Protein AF-A0AAV4C7X4-F1 (afdb_monomer_lite)

InterPro domains:
  IPR011074 CRAL/TRIO, N-terminal domain [PF03765] (3-42)
  IPR011074 CRAL/TRIO, N-terminal domain [SM01100] (18-43)
  IPR036273 CRAL/TRIO, N-terminal domain superfamily [SSF46938] (4-58)
  IPR036865 CRAL-TRIO lipid binding domain superfamily [G3DSA:3.40.525.10] (3-95)

Sequence (147 aa):
MCSQFKEKVKDISKPEHDDYFFLRWLRARNFDIKKSEAMLRNHMQWRAKNKVDTILQDYKPPEVIAKYYTGGLFGQDKEGALVWIEPAGFIDLRECKDKAPGPEADPVLSSLVSNKPGCHLSRSTPAAPPGIASPSKLAPYQSNECV

Secondary structure (DSSP, 8-state):
-HHHHHHHTGGG--TT--HHHHHHHHHHTTT-HHHHHHHHHHHHHHHHHTTTTTHHHH----HHHHHH---EEEEE-TTS-EEEE--GGG--HHHHHHHS--TTT-HHHHHHHHT-SS------PPPPPS----STT----------

Foldseek 3Di:
DLVVLCVVCVVVDDPPCDSVNLVVLCVVVVNPSVNSNVVVVVVSVVCVVQVVVCCVPPDDAPPLCVVQFPWDWDAADPVRHTDTDGPPVRRPVVSSVVPPDPCVNPVPVVVVVVPDDPPPPDDDDDDDDPDDDDDPPDDPDDPDDDD

pLDDT: mean 72.15, std 24.2, range [26.86, 96.44]

Structure (mmCIF, N/CA/C/O backbone):
data_AF-A0AAV4C7X4-F1
#
_entry.id   AF-A0AAV4C7X4-F1
#
loop_
_atom_site.group_PDB
_atom_site.id
_atom_site.type_symbol
_atom_site.label_atom_id
_atom_site.label_alt_id
_atom_site.label_comp_id
_atom_site.label_asym_id
_atom_site.label_entity_id
_atom_site.label_seq_id
_atom_site.pdbx_PDB_ins_code
_atom_site.Cartn_x
_atom_site.Cartn_y
_atom_site.Cartn_z
_atom_site.occupancy
_atom_site.B_iso_or_equiv
_atom_site.auth_seq_id
_atom_site.auth_comp_id
_atom_site.auth_asym_id
_atom_site.auth_atom_id
_atom_site.pdbx_PDB_model_num
ATOM 1 N N . MET A 1 1 ? -11.996 -1.901 19.409 1.00 62.09 1 MET A N 1
ATOM 2 C CA . MET A 1 1 ? -11.282 -0.933 18.540 1.00 62.09 1 MET A CA 1
ATOM 3 C C . MET A 1 1 ? -11.296 -1.336 17.067 1.00 62.09 1 MET A C 1
ATOM 5 O O . MET A 1 1 ? -11.751 -0.522 16.277 1.00 62.09 1 MET A O 1
ATOM 9 N N . CYS A 1 2 ? -10.902 -2.560 16.675 1.00 73.31 2 CYS A N 1
ATOM 10 C CA . CYS A 1 2 ? -10.970 -2.976 15.257 1.00 73.31 2 CYS A CA 1
ATOM 11 C C . CYS A 1 2 ? -12.366 -2.835 14.630 1.00 73.31 2 CYS A C 1
ATOM 13 O O . CYS A 1 2 ? -12.466 -2.342 13.514 1.00 73.31 2 CYS A O 1
ATOM 15 N N . SER A 1 3 ? -13.441 -3.178 15.346 1.00 83.94 3 SER A N 1
ATOM 16 C CA . SER A 1 3 ? -14.809 -3.045 14.818 1.00 83.94 3 SER A CA 1
ATOM 17 C C . SER A 1 3 ? -15.188 -1.594 14.501 1.00 83.94 3 SER A C 1
ATOM 19 O O . SER A 1 3 ? -15.827 -1.335 13.491 1.00 83.94 3 SER A O 1
ATOM 21 N N . GLN A 1 4 ? -14.739 -0.634 15.319 1.00 89.12 4 GLN A N 1
ATOM 22 C CA . GLN A 1 4 ? -14.989 0.795 15.082 1.00 89.12 4 GLN A CA 1
ATOM 23 C C . GLN A 1 4 ? -14.229 1.297 13.853 1.00 89.12 4 GLN A C 1
ATOM 25 O O . GLN A 1 4 ? -14.766 2.073 13.069 1.00 89.12 4 GLN A O 1
ATOM 30 N N . PHE A 1 5 ? -12.983 0.847 13.677 1.00 92.81 5 PHE A N 1
ATOM 31 C CA . PHE A 1 5 ? -12.183 1.209 12.513 1.00 92.81 5 PHE A CA 1
ATOM 32 C C . PHE A 1 5 ? -12.769 0.619 11.227 1.00 92.81 5 PHE A C 1
ATOM 34 O O . PHE A 1 5 ? -12.955 1.358 10.268 1.00 92.81 5 PHE A O 1
ATOM 41 N N . LYS A 1 6 ? -13.141 -0.668 11.237 1.00 92.12 6 LYS A N 1
ATOM 42 C CA . LYS A 1 6 ? -13.804 -1.343 10.110 1.00 92.12 6 LYS A CA 1
ATOM 43 C C . LYS A 1 6 ? -15.087 -0.633 9.683 1.00 92.12 6 LYS A C 1
ATOM 45 O O . LYS A 1 6 ? -15.292 -0.444 8.492 1.00 92.12 6 LYS A O 1
ATOM 50 N N . GLU A 1 7 ? -15.902 -0.180 10.635 1.00 93.31 7 GLU A N 1
ATOM 51 C CA . GLU A 1 7 ? -17.126 0.562 10.317 1.00 93.31 7 GLU A CA 1
ATOM 52 C C . GLU A 1 7 ? -16.827 1.915 9.651 1.00 93.31 7 GLU A C 1
ATOM 54 O O . GLU A 1 7 ? -17.507 2.308 8.708 1.00 93.31 7 GLU A O 1
ATOM 59 N N . LYS A 1 8 ? -15.765 2.610 10.083 1.00 93.31 8 LYS A N 1
ATOM 60 C CA . LYS A 1 8 ? -15.344 3.901 9.507 1.00 93.31 8 LYS A CA 1
ATOM 61 C C . LYS A 1 8 ? -14.810 3.806 8.079 1.00 93.31 8 LYS A C 1
ATOM 63 O O . LYS A 1 8 ? -14.898 4.785 7.346 1.00 93.31 8 LYS A O 1
ATOM 68 N N . VAL A 1 9 ? -14.238 2.663 7.706 1.00 94.62 9 VAL A N 1
ATOM 69 C CA . VAL A 1 9 ? -13.604 2.443 6.392 1.00 94.62 9 VAL A CA 1
ATOM 70 C C . VAL A 1 9 ? -14.351 1.415 5.547 1.00 94.62 9 VAL A C 1
ATOM 72 O O . VAL A 1 9 ? -13.809 0.885 4.578 1.00 94.62 9 VAL A O 1
ATOM 75 N N . LYS A 1 10 ? -15.601 1.121 5.912 1.00 93.75 10 LYS A N 1
ATOM 76 C CA . LYS A 1 10 ? -16.448 0.129 5.247 1.00 93.75 10 LYS A CA 1
ATOM 77 C C . LYS A 1 10 ? -16.651 0.439 3.765 1.00 93.75 10 LYS A C 1
ATOM 79 O O . LYS A 1 10 ? -16.725 -0.482 2.963 1.00 93.75 10 LYS A O 1
ATOM 84 N N . ASP A 1 11 ? -16.683 1.720 3.410 1.00 95.00 11 ASP A N 1
ATOM 85 C CA . ASP A 1 11 ? -16.832 2.217 2.040 1.00 95.00 11 ASP A CA 1
ATOM 86 C C . ASP A 1 11 ? -15.651 1.860 1.122 1.00 95.00 11 ASP A C 1
ATOM 88 O O . ASP A 1 11 ? -15.839 1.674 -0.075 1.00 95.00 11 ASP A O 1
ATOM 92 N N . ILE A 1 12 ? -14.442 1.732 1.678 1.00 92.94 12 ILE A N 1
ATOM 93 C CA . ILE A 1 12 ? -13.217 1.382 0.936 1.00 92.94 12 ILE A CA 1
ATOM 94 C C . ILE A 1 12 ? -12.734 -0.047 1.219 1.00 92.94 12 ILE A C 1
ATOM 96 O O . ILE A 1 12 ? -11.675 -0.458 0.739 1.00 92.94 12 ILE A O 1
ATOM 100 N N . SER A 1 13 ? -13.472 -0.803 2.031 1.00 91.44 13 SER A N 1
ATOM 101 C CA . SER A 1 13 ? -13.123 -2.173 2.384 1.00 91.44 13 SER A CA 1
ATOM 102 C C . SER A 1 13 ? -13.435 -3.118 1.228 1.00 91.44 13 SER A C 1
ATOM 104 O O . SER A 1 13 ? -14.552 -3.123 0.717 1.00 91.44 13 SER A O 1
ATOM 106 N N . LYS A 1 14 ? -12.470 -3.962 0.856 1.00 90.31 14 LYS A N 1
ATOM 107 C CA . LYS A 1 14 ? -12.668 -5.042 -0.114 1.00 90.31 14 LYS A CA 1
ATOM 108 C C . LYS A 1 14 ? -12.808 -6.397 0.603 1.00 90.31 14 LYS A C 1
ATOM 110 O O . LYS A 1 14 ? -12.360 -6.498 1.748 1.00 90.31 14 LYS A O 1
ATOM 115 N N . PRO A 1 15 ? -13.407 -7.427 -0.024 1.00 89.81 15 PRO A N 1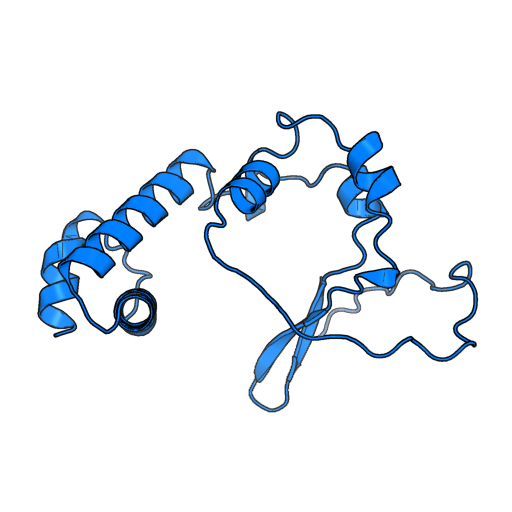
ATOM 116 C CA . PRO A 1 15 ? -13.567 -8.751 0.586 1.00 89.81 15 PRO A CA 1
ATOM 117 C C . PRO A 1 15 ? -12.247 -9.424 0.979 1.00 89.81 15 PRO A C 1
ATOM 119 O O . PRO A 1 15 ? -12.221 -10.218 1.913 1.00 89.81 15 PRO A O 1
ATOM 122 N N . GLU A 1 16 ? -11.147 -9.090 0.301 1.00 91.38 16 GLU A N 1
ATOM 123 C CA . GLU A 1 16 ? -9.818 -9.646 0.574 1.00 91.38 16 GLU A CA 1
ATOM 124 C C . GLU A 1 16 ? -9.143 -8.999 1.796 1.00 91.38 16 GLU A C 1
ATOM 126 O O . GLU A 1 16 ? -8.100 -9.467 2.251 1.00 91.38 16 GLU A O 1
ATOM 131 N N . HIS A 1 17 ? -9.696 -7.901 2.325 1.00 92.06 17 HIS A N 1
ATOM 132 C CA . HIS A 1 17 ? -9.144 -7.216 3.490 1.00 92.06 17 HIS A CA 1
ATOM 133 C C . HIS A 1 17 ? -9.544 -7.937 4.781 1.00 92.06 17 HIS A C 1
ATOM 135 O O . HIS A 1 17 ? -10.642 -7.757 5.310 1.00 92.06 17 HIS A O 1
ATOM 141 N N . ASP A 1 18 ? -8.615 -8.723 5.313 1.00 91.69 18 ASP A N 1
ATOM 142 C CA . ASP A 1 18 ? -8.756 -9.421 6.585 1.00 91.69 18 ASP A CA 1
ATOM 143 C C . ASP A 1 18 ? -8.431 -8.529 7.805 1.00 91.69 18 ASP A C 1
ATOM 145 O O . ASP A 1 18 ? -8.080 -7.349 7.711 1.00 91.69 18 ASP A O 1
ATOM 149 N N . ASP A 1 19 ? -8.552 -9.089 9.009 1.00 92.25 19 ASP A N 1
ATOM 150 C CA . ASP A 1 19 ? -8.247 -8.375 10.253 1.00 92.25 19 ASP A CA 1
ATOM 151 C C . ASP A 1 19 ? -6.778 -7.939 10.326 1.00 92.25 19 ASP A C 1
ATOM 153 O O . ASP A 1 19 ? -6.481 -6.854 10.839 1.00 92.25 19 ASP A O 1
ATOM 157 N N . TYR A 1 20 ? -5.862 -8.740 9.774 1.00 91.88 20 TYR A N 1
ATOM 158 C CA . TYR A 1 20 ? -4.438 -8.419 9.717 1.00 91.88 20 TYR A CA 1
ATOM 159 C C . TYR A 1 20 ? -4.167 -7.186 8.852 1.00 91.88 20 TYR A C 1
ATOM 161 O O . TYR A 1 20 ? -3.347 -6.341 9.235 1.00 91.88 20 TYR A O 1
ATOM 169 N N . PHE A 1 21 ? -4.889 -7.027 7.740 1.00 93.31 21 PHE A N 1
ATOM 170 C CA . PHE A 1 21 ? -4.832 -5.840 6.899 1.00 93.31 21 PHE A CA 1
ATOM 171 C C . PHE A 1 21 ? -5.156 -4.578 7.704 1.00 93.31 21 PHE A C 1
ATOM 173 O O . PHE A 1 21 ? -4.353 -3.643 7.733 1.00 93.31 21 PHE A O 1
ATOM 180 N N . PHE A 1 22 ? -6.282 -4.551 8.422 1.00 93.81 22 PHE A N 1
ATOM 181 C CA . PHE A 1 22 ? -6.678 -3.382 9.217 1.00 93.81 22 PHE A CA 1
ATOM 182 C C . PHE A 1 22 ? -5.736 -3.116 10.395 1.00 93.81 22 PHE A C 1
ATOM 184 O O . PHE A 1 22 ? -5.398 -1.962 10.680 1.00 93.81 22 PHE A O 1
ATOM 191 N N . LEU A 1 23 ? -5.265 -4.176 11.058 1.00 94.56 23 LEU A N 1
ATOM 192 C CA . LEU A 1 23 ? -4.325 -4.070 12.171 1.00 94.56 23 LEU A CA 1
ATOM 193 C C . LEU A 1 23 ? -2.990 -3.447 11.757 1.00 94.56 23 LEU A C 1
ATOM 195 O O . LEU A 1 23 ? -2.385 -2.750 12.569 1.00 94.56 23 LEU A O 1
ATOM 199 N N . ARG A 1 24 ? -2.537 -3.636 10.511 1.00 94.94 24 ARG A N 1
ATOM 200 C CA . ARG A 1 24 ? -1.308 -3.009 9.998 1.00 94.94 24 ARG A CA 1
ATOM 201 C C . ARG A 1 24 ? -1.374 -1.480 10.072 1.00 94.94 24 ARG A C 1
ATOM 203 O O . ARG A 1 24 ? -0.434 -0.850 10.555 1.00 94.94 24 ARG A O 1
ATOM 210 N N . TRP A 1 25 ? -2.493 -0.894 9.649 1.00 95.69 25 TRP A N 1
ATOM 211 C CA . TRP A 1 25 ? -2.706 0.559 9.655 1.00 95.69 25 TRP A CA 1
ATOM 212 C C . TRP A 1 25 ? -2.839 1.108 11.073 1.00 95.69 25 TRP A C 1
ATOM 214 O O . TRP A 1 25 ? -2.206 2.108 11.409 1.00 95.69 25 TRP A O 1
ATOM 224 N N . LEU A 1 26 ? -3.594 0.403 11.921 1.00 94.88 26 LEU A N 1
ATOM 225 C CA . LEU A 1 26 ? -3.760 0.764 13.327 1.00 94.88 26 LEU A CA 1
ATOM 226 C C . LEU A 1 26 ? -2.422 0.733 14.073 1.00 94.88 26 LEU A C 1
ATOM 228 O O . LEU A 1 26 ? -2.071 1.705 14.738 1.00 94.88 26 LEU A O 1
ATOM 232 N N . ARG A 1 27 ? -1.626 -0.333 13.918 1.00 95.44 27 ARG A N 1
ATOM 233 C CA . ARG A 1 27 ? -0.296 -0.439 14.543 1.00 95.44 27 ARG A CA 1
ATOM 234 C C . ARG A 1 27 ? 0.640 0.679 14.082 1.00 95.44 27 ARG A C 1
ATOM 236 O O . ARG A 1 27 ? 1.321 1.270 14.912 1.00 95.44 27 ARG A O 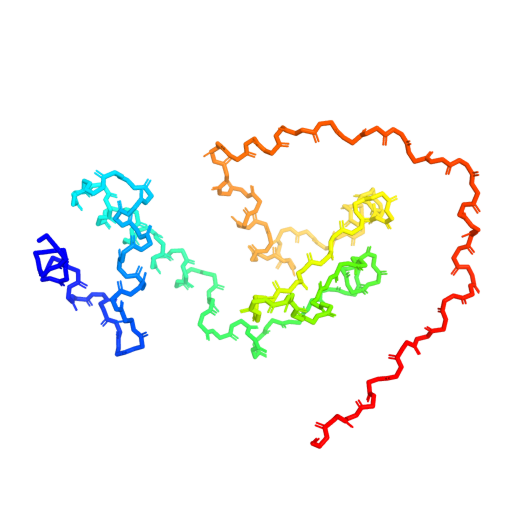1
ATOM 243 N N . ALA A 1 28 ? 0.620 1.038 12.797 1.00 95.19 28 ALA A N 1
ATOM 244 C CA . ALA A 1 28 ? 1.458 2.108 12.248 1.00 95.19 28 ALA A CA 1
ATOM 245 C C . ALA A 1 28 ? 1.144 3.510 12.811 1.00 95.19 28 ALA A C 1
ATOM 247 O O . ALA A 1 28 ? 1.936 4.441 12.629 1.00 95.19 28 ALA A O 1
ATOM 248 N N . ARG A 1 29 ? -0.013 3.695 13.457 1.00 96.06 29 ARG A N 1
ATOM 249 C CA . ARG A 1 29 ? -0.455 4.970 14.041 1.00 96.06 29 ARG A CA 1
ATOM 250 C C . ARG A 1 29 ? -0.834 4.838 15.515 1.00 96.06 29 ARG A C 1
ATOM 252 O O . ARG A 1 29 ? -1.648 5.618 15.999 1.00 96.06 29 ARG A O 1
ATOM 259 N N . ASN A 1 30 ? -0.237 3.879 16.231 1.00 94.56 30 ASN A N 1
ATOM 260 C CA . ASN A 1 30 ? -0.463 3.653 17.665 1.00 94.56 30 ASN A CA 1
ATOM 261 C C . ASN A 1 30 ? -1.956 3.540 18.029 1.00 94.56 30 ASN A C 1
ATOM 263 O O . ASN A 1 30 ? -2.398 4.062 19.047 1.00 94.56 30 ASN A O 1
ATOM 267 N N . PHE A 1 31 ? -2.733 2.878 17.170 1.00 93.19 31 PHE A N 1
ATOM 268 C CA . PHE A 1 31 ? -4.178 2.671 17.294 1.00 93.19 31 PHE A CA 1
ATOM 269 C C . PHE A 1 31 ? -5.033 3.957 17.285 1.00 93.19 31 PHE A C 1
ATOM 271 O O . PHE A 1 31 ? -6.211 3.917 17.637 1.00 93.19 31 PHE A O 1
ATOM 278 N N . ASP A 1 32 ? -4.495 5.086 16.808 1.00 95.50 32 ASP A N 1
ATOM 279 C CA . ASP A 1 32 ? -5.271 6.301 16.531 1.00 95.50 32 ASP A CA 1
ATOM 280 C C . ASP A 1 32 ? -6.160 6.087 15.295 1.00 95.50 32 ASP A C 1
ATOM 282 O O . ASP A 1 32 ? -5.676 6.021 14.160 1.00 95.50 32 ASP A O 1
ATOM 286 N N . ILE A 1 33 ? -7.474 5.979 15.512 1.00 94.69 33 ILE A N 1
ATOM 287 C CA . ILE A 1 33 ? -8.462 5.687 14.461 1.00 94.69 33 ILE A CA 1
ATOM 288 C C . ILE A 1 33 ? -8.449 6.758 13.363 1.00 94.69 33 ILE A C 1
ATOM 290 O O . ILE A 1 33 ? -8.438 6.410 12.184 1.00 94.69 33 ILE A O 1
ATOM 294 N N . LYS A 1 34 ? -8.404 8.048 13.723 1.00 95.19 34 LYS A N 1
ATOM 295 C CA . LYS A 1 34 ? -8.488 9.148 12.748 1.00 95.19 34 LYS A CA 1
ATOM 296 C C . LYS A 1 34 ? -7.253 9.177 11.851 1.00 95.19 34 LYS A C 1
ATOM 298 O O . LYS A 1 34 ? -7.369 9.302 10.633 1.00 95.19 34 LYS A O 1
ATOM 303 N N . LYS A 1 35 ? -6.061 9.026 12.439 1.00 95.69 35 LYS A N 1
ATOM 304 C CA . LYS A 1 35 ? -4.804 8.992 11.670 1.00 95.69 35 LYS A CA 1
ATOM 305 C C . LYS A 1 35 ? -4.681 7.731 10.822 1.00 95.69 35 LYS A C 1
ATOM 307 O O . LYS A 1 35 ? -4.167 7.803 9.706 1.00 95.69 35 LYS A O 1
ATOM 312 N N . SER A 1 36 ? -5.144 6.593 11.337 1.00 95.69 36 SER A N 1
ATOM 313 C CA . SER A 1 36 ? -5.151 5.322 10.601 1.00 95.69 36 SER A CA 1
ATOM 314 C C . SER A 1 36 ? -6.088 5.383 9.397 1.00 95.69 36 SER A C 1
ATOM 316 O O . SER A 1 36 ? -5.714 4.946 8.312 1.00 95.69 36 SER A O 1
ATOM 318 N N . GLU A 1 37 ? -7.270 5.982 9.564 1.00 95.50 37 GLU A N 1
ATOM 319 C CA . GLU A 1 37 ? -8.236 6.188 8.483 1.00 95.50 37 GLU A CA 1
ATOM 320 C C . GLU A 1 37 ? -7.649 7.076 7.384 1.00 95.50 37 GLU A C 1
ATOM 322 O O . GLU A 1 37 ? -7.656 6.689 6.216 1.00 95.50 37 GLU A O 1
ATOM 327 N N . ALA A 1 38 ? -7.080 8.227 7.753 1.00 96.12 38 ALA A N 1
ATOM 328 C CA . ALA A 1 38 ? -6.446 9.126 6.793 1.00 96.12 38 ALA A CA 1
ATOM 329 C C . ALA A 1 38 ? -5.312 8.429 6.019 1.00 96.12 38 ALA A C 1
ATOM 331 O O . ALA A 1 38 ? -5.221 8.549 4.798 1.00 96.12 38 ALA A O 1
ATOM 332 N N . MET A 1 39 ? -4.473 7.647 6.710 1.00 96.44 39 MET A N 1
ATOM 333 C CA . MET A 1 39 ? -3.391 6.889 6.077 1.00 96.44 39 MET A CA 1
ATOM 334 C C . MET A 1 39 ? -3.916 5.832 5.097 1.00 96.44 39 MET A C 1
ATOM 336 O O . MET A 1 39 ? -3.392 5.727 3.988 1.00 96.44 39 MET A O 1
ATOM 340 N N . LEU A 1 40 ? -4.953 5.078 5.477 1.00 95.44 40 LEU A N 1
ATOM 341 C CA . LEU A 1 40 ? -5.556 4.069 4.609 1.00 95.44 40 LEU A CA 1
ATOM 342 C C . LEU A 1 40 ? -6.218 4.712 3.382 1.00 95.44 40 LEU A C 1
ATOM 344 O O . LEU A 1 40 ? -5.992 4.257 2.265 1.00 95.44 40 LEU A O 1
ATOM 348 N N . ARG A 1 41 ? -6.972 5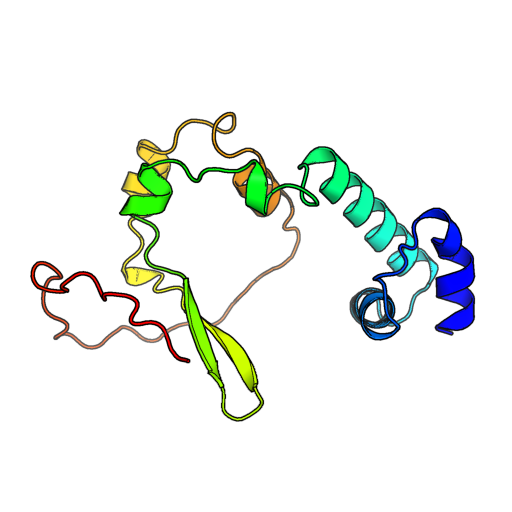.805 3.550 1.00 95.62 41 ARG A N 1
ATOM 349 C CA . ARG A 1 41 ? -7.599 6.527 2.427 1.00 95.62 41 ARG A CA 1
ATOM 350 C C . ARG A 1 41 ? -6.555 7.052 1.440 1.00 95.62 41 ARG A C 1
ATOM 352 O O . ARG A 1 41 ? -6.692 6.833 0.237 1.00 95.62 41 ARG A O 1
ATOM 359 N N . ASN A 1 42 ? -5.470 7.643 1.942 1.00 95.12 42 ASN A N 1
ATOM 360 C CA . ASN A 1 42 ? -4.349 8.082 1.108 1.00 95.12 42 ASN A CA 1
ATOM 361 C C . ASN A 1 42 ? -3.693 6.905 0.370 1.00 95.12 42 ASN A C 1
ATOM 363 O O . ASN A 1 42 ? -3.364 7.018 -0.810 1.00 95.12 42 ASN A O 1
ATOM 367 N N . HIS A 1 43 ? -3.538 5.757 1.037 1.00 93.81 43 HIS A N 1
ATOM 368 C CA . HIS A 1 43 ? -3.019 4.550 0.399 1.00 93.81 43 HIS A CA 1
ATOM 369 C C . HIS A 1 43 ? -3.928 4.063 -0.736 1.00 93.81 43 HIS A C 1
ATOM 371 O O . HIS A 1 43 ? -3.430 3.765 -1.819 1.00 93.81 43 HIS A O 1
ATOM 377 N N . MET A 1 44 ? -5.248 4.031 -0.533 1.00 93.25 44 MET A N 1
ATOM 378 C CA . MET A 1 44 ? -6.196 3.602 -1.569 1.00 93.25 44 MET A CA 1
ATOM 379 C C . MET A 1 44 ? -6.194 4.546 -2.777 1.00 93.25 44 MET A C 1
ATOM 381 O O . MET A 1 44 ? -6.194 4.083 -3.916 1.00 93.25 44 MET A O 1
ATOM 385 N N . GLN A 1 45 ? -6.095 5.860 -2.552 1.00 92.25 45 GLN A N 1
ATOM 386 C CA . GLN A 1 45 ? -5.923 6.834 -3.636 1.00 92.25 45 GLN A CA 1
ATOM 387 C C . GLN A 1 45 ? -4.612 6.613 -4.403 1.00 92.25 45 GLN A C 1
ATOM 389 O O . GLN A 1 45 ? -4.603 6.634 -5.633 1.00 92.25 45 GLN A O 1
ATOM 394 N N . TRP A 1 46 ? -3.508 6.351 -3.695 1.00 93.12 46 TRP A N 1
ATOM 395 C CA . TRP A 1 46 ? -2.225 6.038 -4.328 1.00 93.12 46 TRP A CA 1
ATOM 396 C C . TRP A 1 46 ? -2.293 4.743 -5.149 1.00 93.12 46 TRP A C 1
ATOM 398 O O . TRP A 1 46 ? -1.777 4.715 -6.267 1.00 93.12 46 TRP A O 1
ATOM 408 N N . ARG A 1 47 ? -2.971 3.700 -4.649 1.00 92.94 47 ARG A N 1
ATOM 409 C CA . ARG A 1 47 ? -3.180 2.448 -5.396 1.00 92.94 47 ARG A CA 1
ATOM 410 C C . ARG A 1 47 ? -3.938 2.685 -6.697 1.00 92.94 47 ARG A C 1
ATOM 412 O O . ARG A 1 47 ? -3.514 2.178 -7.731 1.00 92.94 47 ARG A O 1
ATOM 419 N N . ALA A 1 48 ? -5.017 3.469 -6.646 1.00 90.81 48 ALA A N 1
ATOM 420 C CA . ALA A 1 48 ? -5.812 3.809 -7.823 1.00 90.81 48 ALA A CA 1
ATOM 421 C C . ALA A 1 48 ? -4.993 4.617 -8.841 1.00 90.81 48 ALA A C 1
ATOM 423 O O . ALA A 1 48 ? -4.968 4.280 -10.022 1.00 90.81 48 ALA A O 1
ATOM 424 N N . LYS A 1 49 ? -4.251 5.633 -8.376 1.00 90.19 49 LYS A N 1
ATOM 425 C CA . LYS A 1 49 ? -3.399 6.471 -9.234 1.00 90.19 49 LYS A CA 1
ATOM 426 C C . LYS A 1 49 ? -2.316 5.665 -9.958 1.00 90.19 49 LYS A C 1
ATOM 428 O O . LYS A 1 49 ? -2.037 5.940 -11.119 1.00 90.19 49 LYS A O 1
ATOM 433 N N . ASN A 1 50 ? -1.719 4.684 -9.283 1.00 86.94 50 ASN A N 1
ATOM 434 C CA . ASN A 1 50 ? -0.608 3.890 -9.818 1.00 86.94 50 ASN A CA 1
ATOM 435 C C . ASN A 1 50 ? -1.041 2.528 -10.375 1.00 86.94 50 ASN A C 1
ATOM 437 O O . ASN A 1 50 ? -0.182 1.697 -10.651 1.00 86.94 50 ASN A O 1
ATOM 441 N N . LYS A 1 51 ? -2.353 2.284 -10.520 1.00 89.25 51 LYS A N 1
ATOM 442 C CA . LYS A 1 51 ? -2.918 1.029 -11.051 1.00 89.25 51 LYS A CA 1
ATOM 443 C C . LYS A 1 51 ? -2.329 -0.225 -10.389 1.00 89.25 51 LYS A C 1
ATOM 445 O O . LYS A 1 51 ? -2.050 -1.231 -11.029 1.00 89.25 51 LYS A O 1
ATOM 450 N N . VAL A 1 52 ? -2.148 -0.171 -9.070 1.00 90.00 52 VAL A N 1
ATOM 451 C CA . VAL A 1 52 ? -1.464 -1.238 -8.316 1.00 90.00 52 VAL A CA 1
ATOM 452 C C . VAL A 1 52 ? -2.246 -2.551 -8.349 1.00 90.00 52 VAL A C 1
ATOM 454 O O . VAL A 1 52 ? -1.656 -3.619 -8.252 1.00 90.00 52 VAL A O 1
ATOM 457 N N . ASP A 1 53 ? -3.568 -2.487 -8.503 1.00 90.06 53 ASP A N 1
ATOM 458 C CA . ASP A 1 53 ? -4.415 -3.679 -8.576 1.00 90.06 53 ASP A CA 1
ATOM 459 C C . ASP A 1 53 ? -4.143 -4.519 -9.845 1.00 90.06 53 ASP A C 1
ATOM 461 O O . ASP A 1 53 ? -4.311 -5.733 -9.801 1.00 90.06 53 ASP A O 1
ATOM 465 N N . THR A 1 54 ? -3.668 -3.909 -10.940 1.00 90.81 54 THR A N 1
ATOM 466 C CA . THR A 1 54 ? -3.383 -4.586 -12.223 1.00 90.81 54 THR A CA 1
ATOM 467 C C . THR A 1 54 ? -1.893 -4.629 -12.568 1.00 90.81 54 THR A C 1
ATOM 469 O O . THR A 1 54 ? -1.509 -5.124 -13.626 1.00 90.81 54 THR A O 1
ATOM 472 N N . ILE A 1 55 ? -1.022 -4.166 -11.663 1.00 90.19 55 ILE A N 1
ATOM 473 C CA . ILE A 1 55 ? 0.411 -3.995 -11.937 1.00 90.19 55 ILE A CA 1
ATOM 474 C C . ILE A 1 55 ? 1.099 -5.285 -12.391 1.00 90.19 55 ILE A C 1
ATOM 476 O O . ILE A 1 55 ? 1.933 -5.245 -13.282 1.00 90.19 55 ILE A O 1
ATOM 480 N N . LEU A 1 56 ? 0.719 -6.441 -11.841 1.00 86.62 56 LEU A N 1
ATOM 481 C CA . LEU A 1 56 ? 1.322 -7.725 -12.214 1.00 86.62 56 LEU A CA 1
ATOM 482 C C . LEU A 1 56 ? 1.027 -8.133 -13.669 1.00 86.62 56 LEU A C 1
ATOM 484 O O . LEU A 1 56 ? 1.731 -8.977 -14.212 1.00 86.62 56 LEU A O 1
ATOM 488 N N . GLN A 1 57 ? -0.011 -7.560 -14.280 1.00 89.38 57 GLN A N 1
ATOM 489 C CA . GLN A 1 57 ? -0.437 -7.849 -15.652 1.00 89.38 57 GLN A CA 1
ATOM 490 C C . GLN A 1 57 ? 0.033 -6.757 -16.618 1.00 89.38 57 GLN A C 1
ATOM 492 O O . GLN A 1 57 ? 0.523 -7.055 -17.707 1.00 89.38 57 GLN A O 1
ATOM 497 N N . ASP A 1 58 ? -0.097 -5.496 -16.203 1.00 85.88 58 ASP A N 1
ATOM 498 C CA . ASP A 1 58 ? 0.083 -4.341 -17.082 1.00 85.88 58 ASP A CA 1
ATOM 499 C C . ASP A 1 58 ? 1.529 -3.838 -17.130 1.00 85.88 58 ASP A C 1
ATOM 501 O O . ASP A 1 58 ? 1.955 -3.249 -18.126 1.00 85.88 58 ASP A O 1
ATOM 505 N N . TYR A 1 59 ? 2.291 -4.022 -16.050 1.00 85.56 59 TYR A N 1
ATOM 506 C CA . TYR A 1 59 ? 3.618 -3.437 -15.929 1.00 85.56 59 TYR A CA 1
ATOM 507 C C . TYR A 1 59 ? 4.692 -4.391 -16.448 1.00 85.56 59 TYR A C 1
ATOM 509 O O . TYR A 1 59 ? 4.881 -5.498 -15.943 1.00 85.56 59 TYR A O 1
ATOM 517 N N . LYS A 1 60 ? 5.443 -3.916 -17.443 1.00 83.94 60 LYS A N 1
ATOM 518 C CA . LYS A 1 60 ? 6.673 -4.555 -17.909 1.00 83.94 60 LYS A CA 1
ATOM 519 C C . LYS A 1 60 ? 7.853 -3.694 -17.473 1.00 83.94 60 LYS A C 1
ATOM 521 O O . LYS A 1 60 ? 7.930 -2.548 -17.920 1.00 83.94 60 LYS A O 1
ATOM 526 N N . PRO A 1 61 ? 8.757 -4.213 -16.626 1.00 81.50 61 PRO A N 1
ATOM 527 C CA . PRO A 1 61 ? 9.908 -3.442 -16.193 1.00 81.50 61 PRO A CA 1
ATOM 528 C C . PRO A 1 61 ? 10.767 -3.053 -17.406 1.00 81.50 61 PRO A C 1
ATOM 530 O O . PRO A 1 61 ? 11.026 -3.903 -18.266 1.00 81.50 61 PRO A O 1
ATOM 533 N N . PRO A 1 62 ? 11.226 -1.792 -17.491 1.00 83.88 62 PRO A N 1
ATOM 534 C CA . PRO A 1 62 ? 12.202 -1.365 -18.480 1.00 83.88 62 PRO A CA 1
ATOM 535 C C . PRO A 1 62 ? 13.437 -2.269 -18.502 1.00 83.88 62 PRO A C 1
ATOM 537 O O . PRO A 1 62 ? 13.904 -2.740 -17.463 1.00 83.88 62 PRO A O 1
ATOM 540 N N . GLU A 1 63 ? 14.023 -2.447 -19.685 1.00 83.00 63 GLU A N 1
ATOM 541 C CA . GLU A 1 63 ? 15.174 -3.335 -19.897 1.00 83.00 63 GLU A CA 1
ATOM 542 C C . GLU A 1 63 ? 16.372 -2.986 -18.994 1.00 83.00 63 GLU A C 1
ATOM 544 O O . GLU A 1 63 ? 17.108 -3.865 -18.556 1.00 83.00 63 GLU A O 1
ATOM 549 N N . VAL A 1 64 ? 16.542 -1.707 -18.657 1.00 81.62 64 VAL A N 1
ATOM 550 C CA . VAL A 1 64 ? 17.586 -1.228 -17.739 1.00 81.62 64 VAL A CA 1
ATOM 551 C C . VAL A 1 64 ? 17.381 -1.777 -16.328 1.00 81.62 64 VAL A C 1
ATOM 553 O O . VAL A 1 64 ? 18.322 -2.287 -15.727 1.00 81.62 64 VAL A O 1
ATOM 556 N N . ILE A 1 65 ? 16.151 -1.752 -15.813 1.00 78.62 65 ILE A N 1
ATOM 557 C CA . ILE A 1 65 ? 15.846 -2.318 -14.495 1.00 78.62 65 ILE A CA 1
ATOM 558 C C . ILE A 1 65 ? 16.056 -3.831 -14.538 1.00 78.62 65 ILE A C 1
ATOM 560 O O . ILE A 1 65 ? 16.741 -4.369 -13.677 1.00 78.62 65 ILE A O 1
ATOM 564 N N . ALA A 1 66 ? 15.572 -4.505 -15.582 1.00 79.12 66 ALA A N 1
ATOM 565 C CA . ALA A 1 66 ? 15.756 -5.947 -15.737 1.00 79.12 66 ALA A CA 1
ATOM 566 C C . ALA A 1 66 ? 17.236 -6.379 -15.821 1.00 79.12 66 ALA A C 1
ATOM 568 O O . ALA A 1 66 ? 17.579 -7.469 -15.373 1.00 79.12 66 ALA A O 1
ATOM 569 N N . LYS A 1 67 ? 18.118 -5.543 -16.388 1.00 78.81 67 LYS A N 1
ATOM 570 C CA . LYS A 1 67 ? 19.551 -5.849 -16.537 1.00 78.81 67 LYS A CA 1
ATOM 571 C C . LYS A 1 67 ? 20.386 -5.519 -15.305 1.00 78.81 67 LYS A C 1
ATOM 573 O O . LYS A 1 67 ? 21.325 -6.251 -15.007 1.00 78.81 67 LYS A O 1
ATOM 578 N N . TYR A 1 68 ? 20.098 -4.404 -14.637 1.00 77.56 68 TYR A N 1
ATOM 579 C CA . TYR A 1 68 ? 20.973 -3.858 -13.592 1.00 77.56 68 TYR A CA 1
ATOM 580 C C . TYR A 1 68 ? 20.416 -4.023 -12.174 1.00 77.56 68 TYR A C 1
ATOM 582 O O . TYR A 1 68 ? 21.175 -3.913 -11.208 1.00 77.56 68 TYR A O 1
ATOM 590 N N . TYR A 1 69 ? 19.121 -4.315 -12.018 1.00 78.88 69 TYR A N 1
ATOM 591 C CA . TYR A 1 69 ? 18.546 -4.658 -10.722 1.00 78.88 69 TYR A CA 1
ATOM 592 C C . TYR A 1 69 ? 18.718 -6.155 -10.456 1.00 78.88 69 TYR A C 1
ATOM 594 O O . TYR A 1 69 ? 18.042 -6.998 -11.034 1.00 78.88 69 TYR A O 1
ATOM 602 N N . THR A 1 70 ? 19.647 -6.482 -9.563 1.00 79.69 70 THR A N 1
ATOM 603 C CA . THR A 1 70 ? 20.034 -7.861 -9.221 1.00 79.69 70 THR A CA 1
ATOM 604 C C . THR A 1 70 ? 19.311 -8.407 -7.984 1.00 79.69 70 THR A C 1
ATOM 606 O O . THR A 1 70 ? 19.623 -9.501 -7.515 1.00 79.69 70 THR A O 1
ATOM 609 N N . GLY A 1 71 ? 18.361 -7.645 -7.430 1.00 84.69 71 GLY A N 1
ATOM 610 C CA . GLY A 1 71 ? 17.545 -8.062 -6.292 1.00 84.69 71 GLY A CA 1
ATOM 611 C C . GLY A 1 71 ? 16.363 -8.945 -6.693 1.00 84.69 71 GLY A C 1
ATOM 612 O O . GLY A 1 71 ? 15.951 -8.973 -7.851 1.00 84.69 71 GLY A O 1
ATOM 613 N N . GLY A 1 72 ? 15.790 -9.652 -5.722 1.00 86.56 72 GLY A N 1
ATOM 614 C CA . GLY A 1 72 ? 14.646 -10.525 -5.977 1.00 86.56 72 GLY A CA 1
ATOM 615 C C . GLY A 1 72 ? 14.174 -11.319 -4.765 1.00 86.56 72 GLY A C 1
ATOM 616 O O . GLY A 1 72 ? 14.664 -11.144 -3.648 1.00 86.56 72 GLY A O 1
ATOM 617 N N . LEU A 1 73 ? 13.205 -12.201 -5.009 1.00 90.00 73 LEU A N 1
ATOM 618 C CA . LEU A 1 73 ? 12.675 -13.160 -4.043 1.00 90.00 73 LEU A CA 1
ATOM 619 C C . LEU A 1 73 ? 13.501 -14.458 -4.090 1.00 90.00 73 LEU A C 1
ATOM 621 O O . LEU A 1 73 ? 13.603 -15.069 -5.149 1.00 90.00 73 LEU A O 1
ATOM 625 N N . PHE A 1 74 ? 14.063 -14.887 -2.956 1.00 88.88 74 PHE A N 1
ATOM 626 C CA . PHE A 1 74 ? 15.015 -16.015 -2.880 1.00 88.88 74 PHE A CA 1
ATOM 627 C C . PHE A 1 74 ? 14.502 -17.234 -2.100 1.00 88.88 74 PHE A C 1
ATOM 629 O O . PHE A 1 74 ? 15.234 -18.207 -1.931 1.00 88.88 74 PHE A O 1
ATOM 636 N N . GLY A 1 75 ? 13.257 -17.202 -1.624 1.00 91.69 75 GLY A N 1
ATOM 637 C CA . GLY A 1 75 ? 12.634 -18.314 -0.906 1.00 91.69 75 GLY A CA 1
ATOM 638 C C . GLY A 1 75 ? 11.983 -17.873 0.398 1.00 91.69 75 GLY A C 1
ATOM 639 O O . GLY A 1 75 ? 11.489 -16.749 0.497 1.00 91.69 75 GLY A O 1
ATOM 640 N N . GLN A 1 76 ? 11.971 -18.771 1.382 1.00 95.25 76 GLN A N 1
ATOM 641 C CA . GLN A 1 76 ? 11.384 -18.562 2.706 1.00 95.25 76 GLN A CA 1
ATOM 642 C C . GLN A 1 76 ? 12.418 -18.807 3.806 1.00 95.25 76 GLN A C 1
ATOM 644 O O . GLN A 1 76 ? 13.344 -19.602 3.635 1.00 95.25 76 GLN A O 1
ATOM 649 N N . ASP A 1 77 ? 12.265 -18.119 4.933 1.00 92.69 77 ASP A N 1
ATOM 650 C CA . ASP A 1 77 ? 13.025 -18.400 6.144 1.00 92.69 77 ASP A CA 1
ATOM 651 C C . ASP A 1 77 ? 12.468 -19.624 6.900 1.00 92.69 77 ASP A C 1
ATOM 653 O O . ASP A 1 77 ? 11.565 -20.324 6.439 1.00 92.69 77 ASP A O 1
ATOM 657 N N . LYS A 1 78 ? 13.021 -19.903 8.086 1.00 94.81 78 LYS A N 1
ATOM 658 C CA . LYS A 1 78 ? 12.620 -21.055 8.911 1.00 94.81 78 LYS A CA 1
ATOM 659 C C . LYS A 1 78 ? 11.191 -20.957 9.457 1.00 94.81 78 LYS A C 1
ATOM 661 O O . LYS A 1 78 ? 10.652 -21.970 9.891 1.00 94.81 78 LYS A O 1
ATOM 666 N N . GLU A 1 79 ? 10.607 -19.765 9.466 1.00 94.38 79 GLU A N 1
ATOM 667 C CA . GLU A 1 79 ? 9.255 -19.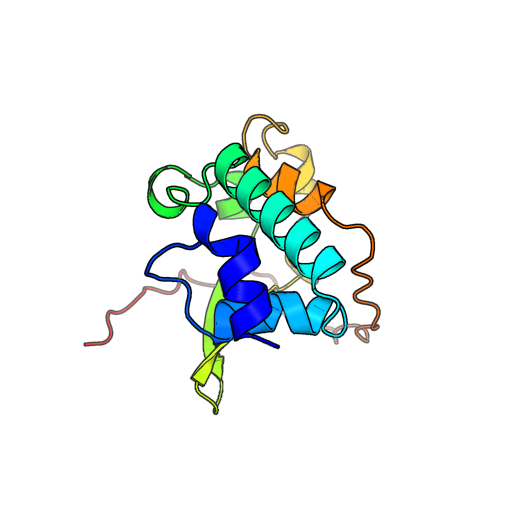489 9.959 1.00 94.38 79 GLU A CA 1
ATOM 668 C C . GLU A 1 79 ? 8.250 -19.342 8.801 1.00 94.38 79 GLU A C 1
ATOM 670 O O . GLU A 1 79 ? 7.062 -19.122 9.033 1.00 94.38 79 GLU A O 1
ATOM 675 N N . GLY A 1 80 ? 8.708 -19.506 7.553 1.00 92.00 80 GLY A N 1
ATOM 676 C CA . GLY A 1 80 ? 7.892 -19.418 6.343 1.00 92.00 80 GLY A CA 1
ATOM 677 C C . GLY A 1 80 ? 7.751 -18.002 5.777 1.00 92.00 80 GLY A C 1
ATOM 678 O O . GLY A 1 80 ? 6.995 -17.801 4.825 1.00 92.00 80 GLY A O 1
ATOM 679 N N . ALA A 1 81 ? 8.457 -17.002 6.317 1.00 91.12 81 ALA A N 1
ATOM 680 C CA . ALA A 1 81 ? 8.415 -15.644 5.787 1.00 91.12 81 ALA A CA 1
ATOM 681 C C . ALA A 1 81 ? 9.260 -15.526 4.512 1.00 91.12 81 ALA A C 1
ATOM 683 O O . ALA A 1 81 ? 10.378 -16.031 4.435 1.00 91.12 81 ALA A O 1
ATOM 684 N N . LEU A 1 82 ? 8.727 -14.837 3.500 1.00 93.88 82 LEU A N 1
ATOM 685 C CA . LEU A 1 82 ? 9.412 -14.635 2.223 1.00 93.88 82 LEU A CA 1
ATOM 686 C C . LEU A 1 82 ? 10.683 -13.787 2.389 1.00 93.88 82 LEU A C 1
ATOM 688 O O . LEU A 1 82 ? 10.650 -12.707 2.980 1.00 93.88 82 LEU A O 1
ATOM 692 N N . VAL A 1 83 ? 11.785 -14.252 1.800 1.00 93.06 83 VAL A N 1
ATOM 693 C CA . VAL A 1 83 ? 13.094 -13.591 1.843 1.00 93.06 83 VAL A CA 1
ATOM 694 C C . VAL A 1 83 ? 13.335 -12.821 0.548 1.00 93.06 83 VAL A C 1
ATOM 696 O O . VAL A 1 83 ? 13.491 -13.411 -0.523 1.00 93.06 83 VAL A O 1
ATOM 699 N N . TRP A 1 84 ? 13.409 -11.494 0.661 1.00 89.38 84 TRP A N 1
ATOM 700 C CA . TRP A 1 84 ? 13.838 -10.596 -0.411 1.00 89.38 84 TRP A CA 1
ATOM 701 C C . TRP A 1 84 ? 15.298 -10.189 -0.200 1.00 89.38 84 TRP A C 1
ATOM 703 O O . TRP A 1 84 ? 15.635 -9.654 0.858 1.00 89.38 84 TRP A O 1
ATOM 713 N N . ILE A 1 85 ? 16.162 -10.416 -1.191 1.00 89.38 85 ILE A N 1
ATOM 714 C CA . ILE A 1 85 ? 17.575 -10.013 -1.132 1.00 89.38 85 ILE A CA 1
ATOM 715 C C . ILE A 1 85 ? 17.793 -8.846 -2.088 1.00 89.38 85 ILE A C 1
ATOM 717 O O . ILE A 1 85 ? 17.478 -8.930 -3.273 1.00 89.38 85 ILE A O 1
ATOM 721 N N . GLU A 1 86 ? 18.370 -7.766 -1.564 1.00 86.69 86 GLU A N 1
ATOM 722 C CA . GLU A 1 86 ? 18.771 -6.587 -2.327 1.00 86.69 86 GLU A CA 1
ATOM 723 C C . GLU A 1 86 ? 20.292 -6.388 -2.197 1.00 86.69 86 GLU A C 1
ATOM 725 O O . GLU A 1 86 ? 20.770 -5.830 -1.204 1.00 86.69 86 GLU A O 1
ATOM 730 N N . PRO A 1 87 ? 21.090 -6.872 -3.164 1.00 83.56 87 PRO A N 1
ATOM 731 C CA . PRO A 1 87 ? 22.545 -6.793 -3.110 1.00 83.56 87 PRO A CA 1
ATOM 732 C C . PRO A 1 87 ? 23.024 -5.384 -3.494 1.00 83.56 87 PRO A C 1
ATOM 734 O O . PRO A 1 87 ? 23.607 -5.176 -4.553 1.00 83.56 87 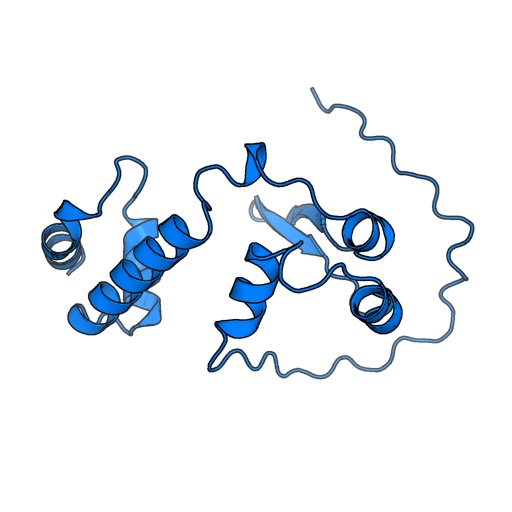PRO A O 1
ATOM 737 N N . ALA A 1 88 ? 22.794 -4.403 -2.616 1.00 77.00 88 ALA A N 1
ATOM 738 C CA . ALA A 1 88 ? 22.993 -2.976 -2.891 1.00 77.00 88 ALA A CA 1
ATOM 739 C C . ALA A 1 88 ? 24.384 -2.605 -3.449 1.00 77.00 88 ALA A C 1
ATOM 741 O O . ALA A 1 88 ? 24.491 -1.680 -4.247 1.00 77.00 88 ALA A O 1
ATOM 742 N N . GLY A 1 89 ? 25.444 -3.333 -3.075 1.00 78.50 89 GLY A N 1
ATOM 743 C CA . GLY A 1 89 ? 26.804 -3.113 -3.592 1.00 78.50 89 GLY A CA 1
ATOM 744 C C . GLY A 1 89 ? 27.026 -3.549 -5.047 1.00 78.50 89 GLY A C 1
ATOM 745 O O . GLY A 1 89 ? 28.016 -3.149 -5.650 1.00 78.50 89 GLY A O 1
ATOM 746 N N . PHE A 1 90 ? 26.116 -4.347 -5.608 1.00 70.62 90 PHE A N 1
ATOM 747 C CA . PHE A 1 90 ? 26.152 -4.840 -6.989 1.00 70.62 90 PHE A CA 1
ATOM 748 C C . PHE A 1 90 ? 25.116 -4.155 -7.888 1.00 70.62 90 PHE A C 1
ATOM 750 O O . PHE A 1 90 ? 25.045 -4.457 -9.078 1.00 70.62 90 PHE A O 1
ATOM 757 N N . ILE A 1 91 ? 24.309 -3.248 -7.333 1.00 70.31 91 ILE A N 1
ATOM 758 C CA . ILE A 1 91 ? 23.375 -2.441 -8.111 1.00 70.31 91 ILE A CA 1
ATOM 759 C C . ILE A 1 91 ? 24.155 -1.255 -8.677 1.00 70.31 91 ILE A C 1
ATOM 761 O O . ILE A 1 91 ? 24.570 -0.361 -7.935 1.00 70.31 91 ILE A O 1
ATOM 765 N N . ASP A 1 92 ? 24.329 -1.220 -9.997 1.00 69.62 92 ASP A N 1
ATOM 766 C CA . ASP A 1 92 ? 24.888 -0.047 -10.666 1.00 69.62 92 ASP A CA 1
ATOM 767 C C . ASP A 1 92 ? 23.826 1.054 -10.759 1.00 69.62 92 ASP A C 1
ATOM 769 O O . ASP A 1 92 ? 23.119 1.224 -11.752 1.00 69.62 92 ASP A O 1
ATOM 773 N N . LEU A 1 93 ? 23.684 1.800 -9.664 1.00 66.00 93 LEU A N 1
ATOM 774 C CA . LEU A 1 93 ? 22.724 2.894 -9.560 1.00 66.00 93 LEU A CA 1
ATOM 775 C C . LEU A 1 93 ? 23.063 4.077 -10.472 1.00 66.00 93 LEU A C 1
ATOM 777 O O . LEU A 1 93 ? 22.184 4.908 -10.691 1.00 66.00 93 LEU A O 1
ATOM 781 N N . ARG A 1 94 ? 24.306 4.206 -10.955 1.00 67.94 94 ARG A N 1
ATOM 782 C CA . ARG A 1 94 ? 24.678 5.289 -11.878 1.00 67.94 94 ARG A CA 1
ATOM 783 C C . ARG A 1 94 ? 24.138 4.966 -13.256 1.00 67.94 94 ARG A C 1
ATOM 785 O O . ARG A 1 94 ? 23.282 5.687 -13.750 1.00 67.94 94 ARG A O 1
ATOM 792 N N . GLU A 1 95 ? 24.508 3.803 -13.779 1.00 64.62 95 GLU A N 1
ATOM 793 C CA . GLU A 1 95 ? 24.009 3.315 -15.065 1.00 64.62 95 GLU A CA 1
ATOM 794 C C . GLU A 1 95 ? 22.485 3.165 -15.061 1.00 64.62 95 GLU A C 1
ATOM 796 O O . GLU A 1 95 ? 21.816 3.558 -16.016 1.00 64.62 95 GLU A O 1
ATOM 801 N N . CYS A 1 96 ? 21.907 2.684 -13.956 1.00 60.69 96 CYS A N 1
ATOM 802 C CA . CYS A 1 96 ? 20.459 2.592 -13.822 1.00 60.69 96 CYS A CA 1
ATOM 803 C C . CYS A 1 96 ? 19.775 3.965 -13.850 1.00 60.69 96 CYS A C 1
ATOM 805 O O . CYS A 1 96 ? 18.672 4.049 -14.369 1.00 60.69 96 CYS A O 1
ATOM 807 N N . LYS A 1 97 ? 20.377 5.034 -13.311 1.00 64.38 97 LYS A N 1
ATOM 808 C CA . LYS A 1 97 ? 19.789 6.388 -13.340 1.00 64.38 97 LYS A CA 1
ATOM 809 C C . LYS A 1 97 ? 19.995 7.085 -14.677 1.00 64.38 97 LYS A C 1
ATOM 811 O O . LYS A 1 97 ? 19.075 7.740 -15.152 1.00 64.38 97 LYS A O 1
ATOM 816 N N . ASP A 1 98 ? 21.174 6.927 -15.265 1.00 65.81 98 ASP A N 1
ATOM 817 C CA . ASP A 1 98 ? 21.560 7.617 -16.495 1.00 65.81 98 ASP A CA 1
ATOM 818 C C . ASP A 1 98 ? 20.875 7.006 -17.724 1.00 65.81 98 ASP A C 1
ATOM 820 O O . ASP A 1 98 ? 20.568 7.710 -18.684 1.00 65.81 98 ASP A O 1
ATOM 824 N N . LYS A 1 99 ? 20.596 5.696 -17.683 1.00 65.69 99 LYS A N 1
ATOM 825 C CA . LYS A 1 99 ? 19.889 4.972 -18.749 1.00 65.69 99 LYS A CA 1
ATOM 826 C C . LYS A 1 99 ? 18.427 4.698 -18.429 1.00 65.69 99 LYS A C 1
ATOM 828 O O . LYS A 1 99 ? 17.714 4.238 -19.323 1.00 65.69 99 LYS A O 1
ATOM 833 N N . ALA A 1 100 ? 17.970 4.941 -17.195 1.00 61.03 100 ALA A N 1
ATOM 834 C CA . ALA A 1 100 ? 16.552 4.814 -16.889 1.00 61.03 100 ALA A CA 1
ATOM 835 C C . ALA A 1 100 ? 15.776 5.718 -17.848 1.00 61.03 100 ALA A C 1
ATOM 837 O O . ALA A 1 100 ? 16.061 6.917 -17.935 1.00 61.03 100 ALA A O 1
ATOM 838 N N . PRO A 1 101 ? 14.783 5.172 -18.561 1.00 57.84 101 PRO A N 1
ATOM 839 C CA . PRO A 1 101 ? 13.849 6.035 -19.250 1.00 57.84 101 PRO A CA 1
ATOM 840 C C . PRO A 1 101 ? 13.190 6.943 -18.191 1.00 57.84 101 PRO A C 1
ATOM 842 O O . PRO A 1 101 ? 13.049 6.536 -17.036 1.00 57.84 101 PRO A O 1
ATOM 845 N N . GLY A 1 102 ? 12.901 8.203 -18.548 1.00 57.75 102 GLY A N 1
ATOM 846 C CA . GLY A 1 102 ? 12.468 9.244 -17.603 1.00 57.75 102 GLY A CA 1
ATOM 847 C C . GLY A 1 102 ? 11.254 8.839 -16.747 1.00 57.75 102 GLY A C 1
ATOM 848 O O . GLY A 1 102 ? 10.700 7.760 -16.932 1.00 57.75 102 GLY A O 1
ATOM 849 N N . PRO A 1 103 ? 10.760 9.693 -15.831 1.00 56.50 103 PRO A N 1
ATOM 850 C CA . PRO A 1 103 ? 9.659 9.339 -14.915 1.00 56.50 103 PRO A CA 1
ATOM 851 C C . PRO A 1 103 ? 8.381 8.818 -15.608 1.00 56.50 103 PRO A C 1
ATOM 853 O O . PRO A 1 103 ? 7.527 8.222 -14.959 1.00 56.50 103 PRO A O 1
ATOM 856 N N . GLU A 1 104 ? 8.264 9.019 -16.921 1.00 51.75 104 GLU A N 1
ATOM 857 C CA . GLU A 1 104 ? 7.248 8.452 -17.807 1.00 51.75 104 GLU A CA 1
ATOM 858 C C . GLU A 1 104 ? 7.306 6.918 -17.951 1.00 51.75 104 GLU A C 1
ATOM 860 O O . GLU A 1 104 ? 6.270 6.281 -18.114 1.00 51.75 104 GLU A O 1
ATOM 865 N N . ALA A 1 105 ? 8.485 6.306 -17.863 1.00 54.72 105 ALA A N 1
ATOM 866 C CA . ALA A 1 105 ? 8.673 4.888 -18.160 1.00 54.72 105 ALA A CA 1
ATOM 867 C C . ALA A 1 105 ? 8.710 3.975 -16.931 1.00 54.72 105 ALA A C 1
ATOM 869 O O . ALA A 1 105 ? 8.574 2.761 -17.071 1.00 54.72 105 ALA A O 1
ATOM 870 N N . ASP A 1 106 ? 8.832 4.547 -15.732 1.00 62.78 106 ASP A N 1
ATOM 871 C CA . ASP A 1 106 ? 8.478 3.848 -14.499 1.00 62.78 106 ASP A CA 1
ATOM 872 C C . ASP A 1 106 ? 7.775 4.779 -13.494 1.00 62.78 106 ASP A C 1
ATOM 874 O O . ASP A 1 106 ? 8.354 5.214 -12.487 1.00 62.78 106 ASP A O 1
ATOM 878 N N . PRO A 1 107 ? 6.499 5.112 -13.759 1.00 61.66 107 PRO A N 1
ATOM 879 C CA . PRO A 1 107 ? 5.721 5.983 -12.887 1.00 61.66 107 PRO A CA 1
ATOM 880 C C . PRO A 1 107 ? 5.491 5.356 -11.506 1.00 61.66 107 PRO A C 1
ATOM 882 O O . PRO A 1 107 ? 5.360 6.079 -10.515 1.00 61.66 107 PRO A O 1
ATOM 885 N N . VAL A 1 108 ? 5.494 4.021 -11.409 1.00 63.28 108 VAL A N 1
ATOM 886 C CA . VAL A 1 108 ? 5.296 3.309 -10.143 1.00 63.28 108 VAL A CA 1
ATOM 887 C C . VAL A 1 108 ? 6.535 3.455 -9.266 1.00 63.28 108 VAL A C 1
ATOM 889 O O . VAL A 1 108 ? 6.402 3.918 -8.130 1.00 63.28 108 VAL A O 1
ATOM 892 N N . LEU A 1 109 ? 7.727 3.135 -9.780 1.00 62.22 109 LEU A N 1
ATOM 893 C CA . LEU A 1 109 ? 8.983 3.269 -9.040 1.00 62.22 109 LEU A CA 1
ATOM 894 C C . LEU A 1 109 ? 9.252 4.726 -8.661 1.00 62.22 109 LEU A C 1
ATOM 896 O O . LEU A 1 109 ? 9.601 5.004 -7.513 1.00 62.22 109 LEU A O 1
ATOM 900 N N . SER A 1 110 ? 9.000 5.666 -9.575 1.00 57.25 110 SER A N 1
ATOM 901 C CA . SER A 1 110 ? 9.085 7.099 -9.281 1.00 57.25 110 SER A CA 1
ATOM 902 C C . SER A 1 110 ? 8.170 7.484 -8.109 1.00 57.25 110 SER A C 1
ATOM 904 O O . SER A 1 110 ? 8.621 8.098 -7.138 1.00 57.25 110 SER A O 1
ATOM 906 N N . SER A 1 111 ? 6.910 7.029 -8.118 1.00 58.69 111 SER A N 1
ATOM 907 C CA . SER A 1 111 ? 5.964 7.308 -7.030 1.00 58.69 111 SER A CA 1
ATOM 908 C C . SER A 1 111 ? 6.356 6.663 -5.693 1.00 58.69 111 SER A C 1
ATOM 910 O O . SER A 1 111 ? 6.090 7.244 -4.640 1.00 58.69 111 SER A O 1
ATOM 912 N N . LEU A 1 112 ? 6.988 5.482 -5.718 1.00 56.41 112 LEU A N 1
ATOM 913 C CA . LEU A 1 112 ? 7.457 4.769 -4.526 1.00 56.41 112 LEU A CA 1
ATOM 914 C C . LEU A 1 112 ? 8.632 5.497 -3.866 1.00 56.41 112 LEU A C 1
ATOM 916 O O . LEU A 1 112 ? 8.685 5.593 -2.638 1.00 56.41 112 LEU A O 1
ATOM 920 N N . VAL A 1 113 ? 9.547 6.045 -4.671 1.00 51.94 113 VAL A N 1
ATOM 921 C CA . VAL A 1 113 ? 10.708 6.807 -4.191 1.00 51.94 113 VAL A CA 1
ATOM 922 C C . VAL A 1 113 ? 10.284 8.175 -3.647 1.00 51.94 113 VAL A C 1
ATOM 924 O O . VAL A 1 113 ? 10.778 8.597 -2.601 1.00 51.94 113 VAL A O 1
ATOM 927 N N . SER A 1 114 ? 9.328 8.850 -4.293 1.00 44.69 114 SER A N 1
ATOM 928 C CA . SER A 1 114 ? 8.858 10.177 -3.869 1.00 44.69 114 SER A CA 1
ATOM 929 C C . SER A 1 114 ? 7.998 10.177 -2.596 1.00 44.69 114 SER A C 1
ATOM 931 O O . SER A 1 114 ? 7.877 11.217 -1.954 1.00 44.69 114 SER A O 1
ATOM 933 N N . ASN A 1 115 ? 7.422 9.040 -2.184 1.00 40.97 115 ASN A N 1
ATOM 934 C CA . ASN A 1 115 ? 6.492 8.962 -1.045 1.00 40.97 115 ASN A CA 1
ATOM 935 C C . ASN A 1 115 ? 7.135 8.649 0.325 1.00 40.97 115 ASN A C 1
ATOM 937 O O . ASN A 1 115 ? 6.433 8.232 1.248 1.00 40.97 115 ASN A O 1
ATOM 941 N N . LYS A 1 116 ? 8.445 8.862 0.512 1.00 35.84 116 LYS A N 1
ATOM 942 C CA . LYS A 1 116 ? 9.115 8.644 1.811 1.00 35.84 116 LYS A CA 1
ATOM 943 C C . LYS A 1 116 ? 9.419 9.948 2.570 1.00 35.84 116 LYS A C 1
ATOM 945 O O . LYS A 1 116 ? 10.535 10.453 2.485 1.00 35.84 116 LYS A O 1
ATOM 950 N N . PRO A 1 117 ? 8.527 10.428 3.454 1.00 29.48 117 PRO A N 1
ATOM 951 C CA . PRO A 1 117 ? 8.952 11.108 4.666 1.00 29.48 117 PRO A CA 1
ATOM 952 C C . PRO A 1 117 ? 9.203 10.053 5.761 1.00 29.48 117 PRO A C 1
ATOM 954 O O . PRO A 1 117 ? 8.266 9.466 6.299 1.00 29.48 117 PRO A O 1
ATOM 957 N N . GLY A 1 118 ? 10.475 9.796 6.092 1.00 33.19 118 GLY A N 1
ATOM 958 C CA . GLY A 1 118 ? 10.846 9.186 7.382 1.00 33.19 118 GLY A CA 1
ATOM 959 C C . GLY A 1 118 ? 11.384 7.748 7.408 1.00 33.19 118 GLY A C 1
ATOM 960 O O . GLY A 1 118 ? 11.613 7.231 8.497 1.00 33.19 118 GLY A O 1
ATOM 961 N N . CYS A 1 119 ? 11.655 7.084 6.281 1.00 31.75 119 CYS A N 1
ATOM 962 C CA . CYS A 1 119 ? 12.373 5.799 6.327 1.00 31.75 119 CYS A CA 1
ATOM 963 C C . CYS A 1 119 ? 13.892 6.015 6.320 1.00 31.75 119 CYS A C 1
ATOM 965 O O . CYS A 1 119 ? 14.550 5.828 5.297 1.00 31.75 119 CYS A O 1
ATOM 967 N N . HIS A 1 120 ? 14.450 6.391 7.469 1.00 28.75 120 HIS A N 1
ATOM 968 C CA . HIS A 1 120 ? 15.871 6.204 7.747 1.00 28.75 120 HIS A CA 1
ATOM 969 C C . HIS A 1 120 ? 16.112 4.735 8.105 1.00 28.75 120 HIS A C 1
ATOM 971 O O . HIS A 1 120 ? 15.946 4.328 9.250 1.00 28.75 120 HIS A O 1
ATOM 977 N N . LEU A 1 121 ? 16.511 3.930 7.122 1.00 31.44 121 LEU A N 1
ATOM 978 C CA . LEU A 1 121 ? 17.258 2.704 7.398 1.00 31.44 121 LEU A CA 1
ATOM 979 C C . LEU A 1 121 ? 18.702 3.118 7.699 1.00 31.44 121 LEU A C 1
ATOM 981 O O . LEU A 1 121 ? 19.573 3.085 6.837 1.00 31.44 121 LEU A O 1
ATOM 985 N N . SER A 1 122 ? 18.940 3.590 8.922 1.00 31.27 122 SER A N 1
ATOM 986 C CA . SER A 1 122 ? 20.285 3.728 9.465 1.00 31.27 122 SER A CA 1
ATOM 987 C C . SER A 1 122 ? 20.689 2.413 10.130 1.00 31.27 122 SER A C 1
ATOM 989 O O . SER A 1 122 ? 20.242 2.090 11.227 1.00 31.27 122 SER A O 1
ATOM 991 N N . ARG A 1 123 ? 21.583 1.658 9.485 1.00 26.86 123 ARG A N 1
ATOM 992 C CA . ARG A 1 123 ? 22.672 0.963 10.186 1.00 26.86 123 ARG A CA 1
ATOM 993 C C . ARG A 1 123 ? 23.749 0.512 9.205 1.00 26.86 123 ARG A C 1
ATOM 995 O O . ARG A 1 123 ? 23.533 -0.355 8.371 1.00 26.86 123 ARG A O 1
ATOM 1002 N N . SER A 1 124 ? 24.897 1.161 9.356 1.00 32.44 124 SER A N 1
ATOM 1003 C CA . SER A 1 124 ? 26.254 0.733 9.015 1.00 32.44 124 SER A CA 1
ATOM 1004 C C . SER A 1 124 ? 26.419 -0.754 8.670 1.00 32.44 124 SER A C 1
ATOM 1006 O O . SER A 1 124 ? 26.412 -1.600 9.565 1.00 32.44 124 SER A O 1
ATOM 1008 N N . THR A 1 125 ? 26.679 -1.067 7.403 1.00 32.88 125 THR A N 1
ATOM 1009 C CA . THR A 1 125 ? 27.403 -2.291 7.035 1.00 32.88 125 THR A CA 1
ATOM 1010 C C . THR A 1 125 ? 28.905 -2.063 7.235 1.00 32.88 125 THR A C 1
ATOM 1012 O O . THR A 1 125 ? 29.427 -1.077 6.707 1.00 32.88 125 THR A O 1
ATOM 1015 N N . PRO A 1 126 ? 29.626 -2.930 7.971 1.00 31.73 126 PRO A N 1
ATOM 1016 C CA . PRO A 1 126 ? 31.083 -2.940 7.922 1.00 31.73 126 PRO A CA 1
ATOM 1017 C C . PRO A 1 126 ? 31.537 -3.368 6.518 1.00 31.73 126 PRO A C 1
ATOM 1019 O O . PRO A 1 126 ? 30.850 -4.135 5.842 1.00 31.73 126 PRO A O 1
ATOM 1022 N N . ALA A 1 127 ? 32.668 -2.822 6.070 1.00 32.03 127 ALA A N 1
ATOM 1023 C CA . ALA A 1 127 ? 33.224 -3.045 4.739 1.00 32.03 127 ALA A CA 1
ATOM 1024 C C . ALA A 1 127 ? 33.329 -4.544 4.397 1.00 32.03 127 ALA A C 1
ATOM 1026 O O . ALA A 1 127 ? 33.776 -5.347 5.216 1.00 32.03 127 ALA A O 1
ATOM 1027 N N . ALA A 1 128 ? 32.920 -4.905 3.178 1.00 34.78 128 ALA A N 1
ATOM 1028 C CA . ALA A 1 128 ? 33.061 -6.260 2.658 1.00 34.78 128 ALA A CA 1
ATOM 1029 C C . ALA A 1 128 ? 34.552 -6.665 2.600 1.00 34.78 128 ALA A C 1
ATOM 1031 O O . ALA A 1 128 ? 35.381 -5.847 2.191 1.00 34.78 128 ALA A O 1
ATOM 1032 N N . PRO A 1 129 ? 34.918 -7.901 2.989 1.00 29.67 129 PRO A N 1
ATOM 1033 C CA . PRO A 1 129 ? 36.294 -8.374 2.883 1.00 29.67 129 PRO A CA 1
ATOM 1034 C C . PRO A 1 129 ? 36.717 -8.546 1.410 1.00 29.67 129 PRO A C 1
ATOM 1036 O O . PRO A 1 129 ? 35.887 -8.896 0.563 1.00 29.67 129 PRO A O 1
ATOM 1039 N N . PRO A 1 130 ? 38.001 -8.316 1.078 1.00 31.25 130 PRO A N 1
ATOM 1040 C CA . PRO A 1 130 ? 38.489 -8.396 -0.294 1.00 31.25 130 PRO A CA 1
ATOM 1041 C C . PRO A 1 130 ? 38.572 -9.863 -0.737 1.00 31.25 130 PRO A C 1
ATOM 1043 O O . PRO A 1 130 ? 39.256 -10.663 -0.104 1.00 31.25 130 PRO A O 1
ATOM 1046 N N . GLY A 1 131 ? 37.885 -10.224 -1.826 1.00 37.00 131 GLY A N 1
ATOM 1047 C CA . GLY A 1 131 ? 38.000 -11.570 -2.408 1.00 37.00 131 GLY A CA 1
ATOM 1048 C C . GLY A 1 131 ? 36.838 -12.075 -3.267 1.00 37.00 131 GLY A C 1
ATOM 1049 O O . GLY A 1 131 ? 36.949 -13.162 -3.828 1.00 37.00 131 GLY A O 1
ATOM 1050 N N . ILE A 1 132 ? 35.734 -11.336 -3.414 1.00 38.38 132 ILE A N 1
ATOM 1051 C CA . ILE A 1 132 ? 34.624 -11.787 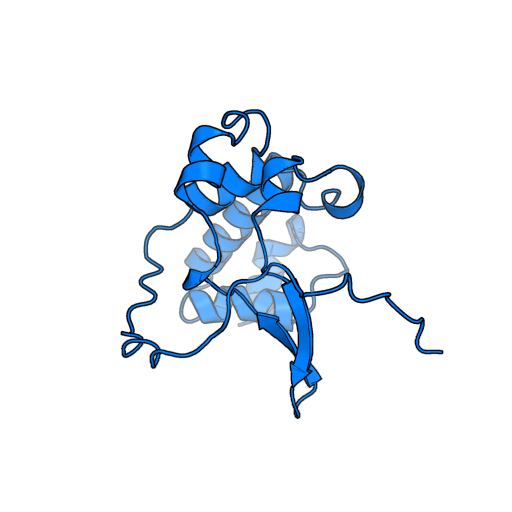-4.268 1.00 38.38 132 ILE A CA 1
ATOM 1052 C C . ILE A 1 132 ? 34.976 -11.499 -5.734 1.00 38.38 132 ILE A C 1
ATOM 1054 O O . ILE A 1 132 ? 35.093 -10.348 -6.153 1.00 38.38 132 ILE A O 1
ATOM 1058 N N . ALA A 1 133 ? 35.210 -12.575 -6.483 1.00 31.72 133 ALA A N 1
ATOM 1059 C CA . ALA A 1 133 ? 35.604 -12.566 -7.885 1.00 31.72 133 ALA A CA 1
ATOM 1060 C C . ALA A 1 133 ? 34.592 -11.833 -8.790 1.00 31.72 133 ALA A C 1
ATOM 1062 O O . ALA A 1 133 ? 33.388 -11.837 -8.540 1.00 31.72 133 ALA A O 1
ATOM 1063 N N . SER A 1 134 ? 35.108 -11.234 -9.871 1.00 35.19 134 SER A N 1
ATOM 1064 C CA . SER A 1 134 ? 34.326 -10.546 -10.910 1.00 35.19 134 SER A CA 1
ATOM 1065 C C . SER A 1 134 ? 33.209 -11.425 -11.508 1.00 35.19 134 SER A C 1
ATOM 1067 O O . SER A 1 134 ? 33.422 -12.619 -11.731 1.00 35.19 134 SER A O 1
ATOM 1069 N N . PRO A 1 135 ? 32.042 -10.844 -11.848 1.00 41.50 135 PRO A N 1
ATOM 1070 C CA . PRO A 1 135 ? 30.800 -11.573 -12.122 1.00 41.50 135 PRO A CA 1
ATOM 1071 C C . PRO A 1 135 ? 30.678 -12.149 -13.544 1.00 41.50 135 PRO A C 1
ATOM 1073 O O . PRO A 1 135 ? 29.579 -12.480 -13.974 1.00 41.50 135 PRO A O 1
ATOM 1076 N N . SER A 1 136 ? 31.768 -12.344 -14.293 1.00 35.28 136 SER A N 1
ATOM 1077 C CA . SER A 1 136 ? 31.684 -12.911 -15.653 1.00 35.28 136 SER A CA 1
ATOM 1078 C C . SER A 1 136 ? 31.353 -14.416 -15.695 1.00 35.28 136 SER A C 1
ATOM 1080 O O . SER A 1 136 ? 31.420 -15.025 -16.760 1.00 35.28 136 SER A O 1
ATOM 1082 N N . LYS A 1 137 ? 31.004 -15.037 -14.557 1.00 32.03 137 LYS A N 1
ATOM 1083 C CA . LYS A 1 137 ? 30.760 -16.487 -14.429 1.00 32.03 137 LYS A CA 1
ATOM 1084 C C . LYS A 1 137 ? 29.528 -16.888 -13.607 1.00 32.03 137 LYS A C 1
ATOM 1086 O O . LYS A 1 137 ? 29.449 -18.037 -13.181 1.00 32.03 137 LYS A O 1
ATOM 1091 N N . LEU A 1 138 ? 28.556 -16.005 -13.381 1.00 37.34 138 LEU A N 1
ATOM 1092 C CA . LEU A 1 138 ? 27.267 -16.451 -12.839 1.00 37.34 138 LEU A CA 1
ATOM 1093 C C . LEU A 1 138 ? 26.354 -16.840 -14.005 1.00 37.34 138 LEU A C 1
ATOM 1095 O O . LEU A 1 138 ? 25.815 -15.986 -14.703 1.00 37.34 138 LEU A O 1
ATOM 1099 N N . ALA A 1 139 ? 26.258 -18.147 -14.256 1.00 28.38 139 ALA A N 1
ATOM 1100 C CA . ALA A 1 139 ? 25.321 -18.709 -15.222 1.00 28.38 139 ALA A CA 1
ATOM 1101 C C . ALA A 1 139 ? 23.872 -18.349 -14.833 1.00 28.38 139 ALA A C 1
ATOM 1103 O O . ALA A 1 139 ? 23.572 -18.278 -13.637 1.00 28.38 139 ALA A O 1
ATOM 1104 N N . PRO A 1 140 ? 22.963 -18.144 -15.804 1.00 31.14 140 PRO A N 1
ATOM 1105 C CA . PRO A 1 140 ? 21.553 -17.929 -15.503 1.00 31.14 140 PRO A CA 1
ATOM 1106 C C . PRO A 1 140 ? 20.990 -19.163 -14.788 1.00 31.14 140 PRO A C 1
ATOM 1108 O O . PRO A 1 140 ? 21.064 -20.280 -15.303 1.00 31.14 140 PRO A O 1
ATOM 1111 N N . TYR A 1 141 ? 20.454 -18.959 -13.583 1.00 38.62 141 TYR A N 1
ATOM 1112 C CA . TYR A 1 141 ? 19.781 -20.003 -12.817 1.00 38.62 141 TYR A CA 1
ATOM 1113 C C . TYR A 1 141 ? 18.489 -20.383 -13.546 1.00 38.62 141 TYR A C 1
ATOM 1115 O O . TYR A 1 141 ? 17.568 -19.574 -13.656 1.00 38.62 141 TYR A O 1
ATOM 1123 N N . GLN A 1 142 ? 18.452 -21.596 -14.099 1.00 29.31 142 GLN A N 1
ATOM 1124 C CA . GLN A 1 142 ? 17.246 -22.158 -14.692 1.00 29.31 142 GLN A CA 1
ATOM 1125 C C . GLN A 1 142 ? 16.268 -22.497 -13.569 1.00 29.31 142 GLN A C 1
ATOM 1127 O O . GLN A 1 142 ? 16.590 -23.265 -12.662 1.00 29.31 142 GLN A O 1
ATOM 1132 N N . SER A 1 143 ? 15.080 -21.897 -13.624 1.00 36.09 143 SER A N 1
ATOM 1133 C CA . SER A 1 143 ? 13.956 -22.237 -12.763 1.00 36.09 143 SER A CA 1
ATOM 1134 C C . SER A 1 143 ? 13.479 -23.643 -13.118 1.00 36.09 143 SER A C 1
ATOM 1136 O O . SER A 1 143 ? 12.666 -23.814 -14.026 1.00 36.09 143 SER A O 1
ATOM 1138 N N . ASN A 1 144 ? 13.999 -24.652 -12.430 1.00 30.33 144 ASN A N 1
ATOM 1139 C CA . ASN A 1 144 ? 13.369 -25.961 -12.457 1.00 30.33 144 ASN A CA 1
ATOM 1140 C C . ASN A 1 144 ? 12.135 -25.909 -11.558 1.00 30.33 144 ASN A C 1
ATOM 1142 O O . ASN A 1 144 ? 12.214 -25.565 -10.379 1.00 30.33 144 ASN A O 1
ATOM 1146 N N . GLU A 1 145 ? 11.002 -26.205 -12.183 1.00 35.50 145 GLU A N 1
ATOM 1147 C CA . GLU A 1 145 ? 9.693 -26.422 -11.588 1.00 35.50 145 GLU A CA 1
ATOM 1148 C C . GLU A 1 145 ? 9.811 -27.379 -10.392 1.00 35.50 145 GLU A C 1
ATOM 1150 O O . GLU A 1 145 ? 10.316 -28.494 -10.529 1.00 35.50 145 GLU A O 1
ATOM 1155 N N . CYS A 1 146 ? 9.345 -26.952 -9.218 1.00 28.20 146 CYS A N 1
ATOM 1156 C CA . CYS A 1 146 ? 9.063 -27.873 -8.122 1.00 28.20 146 CYS A CA 1
ATOM 1157 C C . CYS A 1 146 ? 7.574 -28.218 -8.166 1.00 28.20 146 CYS A C 1
ATOM 1159 O O . CYS A 1 146 ? 6.729 -27.356 -7.916 1.00 28.20 146 CYS A O 1
ATOM 1161 N N . VAL A 1 147 ? 7.315 -29.476 -8.530 1.00 30.11 147 VAL A N 1
ATOM 1162 C CA . VAL A 1 147 ? 6.067 -30.226 -8.316 1.00 30.11 147 VAL A CA 1
ATOM 1163 C C . VAL A 1 147 ? 5.779 -30.355 -6.824 1.00 30.11 147 VAL A C 1
ATOM 1165 O O . VAL A 1 147 ? 6.754 -30.548 -6.061 1.00 30.11 147 VAL A O 1
#

Radius of gyration: 19.83 Å; chains: 1; bounding box: 56×41×38 Å

Organism: NCBI:txid259542

=== Feature glossary ===
Reading guide. The protein is described through the following features:

Foldseek 3Di. A 3Di character summarizes, for each residue, the relative orientation of the Cα frame of its nearest spatial neighbor. Because it encodes fold topology rather than chemistry, 3Di alignments detect remote structural similarity that sequence alignment misses.

Contact-map, Ramachandran, and PAE plots. Plot images: a contact map (which residues are close in 3D, as an N×N binary image), a Ramachandran scatter (backbone torsion angles, revealing secondary-structure composition at a glance), and — for AlphaFold structures — a PAE heatmap (pairwise prediction confidence).

Radius of gyration, Cα contacts, bounding box. Radius of gyration (Rg) is the root-mean-square distance of Cα atoms from their centroid — a single number for overall size and compactness. A globular domain of N residues has Rg ≈ 2.2·N^0.38 Å; an extended or disordered chain has a much larger Rg. The Cα contact count is the number of residue pairs whose Cα atoms are within 8 Å and are more than four positions apart in sequence — a standard proxy for tertiary packing density. The bounding box is the smallest axis-aligned box enclosing all Cα atoms.

Secondary structure (8-state, DSSP). Eight-state secondary structure (DSSP): H is the canonical α-helix, G the tighter 3₁₀-helix, I the wider π-helix; E/B are β-structure, T and S are turns and bends, and '-' is everything else. DSSP derives these from the pattern of main-chain N–H···O=C hydrogen bonds, not from the sequence.

B-factor. B-factor (Debye–Waller factor) reflects atomic displacement in the crystal lattice. It is an experimental observable (units Å²), not a prediction; low values mean the atom is pinned down, high values mean it moves or is heterogeneous across the crystal.

pLDDT. pLDDT is the predicted lDDT-Cα score: AlphaFold's confidence that the local environment of each residue (all inter-atomic distances within 15 Å) is correctly placed. It is a per-residue number between 0 and 100, with higher meaning more reliable.

Nearest PDB structures. Nearest PDB neighbors are the top structural matches found by Foldseek when searching this structure against the entire Protein Data Bank. Each hit reports a TM-score (0 to 1; >0.5 almost always implies the same fold) and an E-value. These are *structural* homologs — they may share no detectable sequence similarity.

Solvent-accessible surface area. Accessible surface area quantifies burial. A residue with SASA near zero is packed into the hydrophobic core; one with SASA >100 Å² sits on the surface. Computed here via the Shrake–Rupley numerical algorithm with a 1.4 Å probe.

Rendered structure images. Structure images are PyMOL renders from six orthogonal camera directions. Cartoon representation draws helices as coils and strands as arrows; sticks shows the backbone as bonds; surface shows the solvent-excluded envelope. Rainbow coloring maps sequence position to hue (blue→red, N→C); chain coloring assigns a distinct color per polypeptide.

Backbone torsions (φ/ψ). φ (phi) and ψ (psi) are the two rotatable backbone dihedrals per residue: φ is the C(i-1)–N–Cα–C torsion, ψ is the N–Cα–C–N(i+1) torsion, both in degrees on (−180°, 180°]. α-helical residues cluster near (−60°, −45°); β-strand residues near (−120°, +130°). A Ramachandran plot is simply a scatter of (φ, ψ) for every residue.

Predicted aligned error. Predicted Aligned Error (PAE) is an AlphaFold confidence matrix: entry (i, j) is the expected error in the position of residue j, in ångströms, when the prediction is superimposed on the true structure at residue i. Low PAE within a block of residues means that block is internally rigid and well-predicted; high PAE between two blocks means their relative placement is uncertain even if each block individually is confident.

mmCIF coordinates. Structure coordinates are given as an mmCIF _atom_site loop: one row per atom with element, residue name, chain id, sequence number, and x/y/z position in Å. Only the four main-chain atoms per residue are included here; side chains are omitted to keep the record compact.

InterPro / GO / CATH / organism. Database cross-references. InterPro integrates a dozen domain/family signature databases into unified entries with residue-range hits. GO terms attach function/process/location labels with evidence codes. CATH codes position the fold in a four-level structural taxonomy. Organism is the NCBI-taxonomy species name.

Secondary structure (3-state, P-SEA). SS3 is a coarse helix/strand/coil call (letters a/b/c) made by the P-SEA algorithm from inter-Cα distances and dihedrals. It is less detailed than DSSP but needs only Cα positions.

Sequence. Sequence gives the chain of amino acids in standard one-letter code (A=alanine, C=cysteine, …, Y=tyrosine), read N→C. It is the only feature that is directly encoded by the gene; all structural features are derived from the folded form of this sequence.